Protein AF-A0A5Y2X672-F1 (afdb_monomer_lite)

Radius of gyration: 21.41 Å; chains: 1; bounding box: 39×38×52 Å

InterPro domains:
  IPR006521 Tail protein I [PF09684] (7-74)
  IPR006521 Tail protein I [TIGR01634] (7-74)

Sequence (74 aa):
MSDSRLLPTGSSPLEVAAAKACAEIEKTPVSIRELWNPDTCPANLLPWLAWSFSVDRWDDKWPEATKRAVIRDA

Structure (mmCIF, N/CA/C/O backbone):
data_AF-A0A5Y2X672-F1
#
_entry.id   AF-A0A5Y2X672-F1
#
loop_
_atom_site.group_PDB
_atom_site.id
_atom_site.type_symbol
_atom_site.label_atom_id
_atom_site.label_alt_id
_atom_site.label_comp_id
_atom_site.label_asym_id
_atom_site.label_entity_id
_atom_site.label_seq_id
_atom_site.pdbx_PDB_ins_code
_atom_site.Cartn_x
_atom_site.Cartn_y
_atom_site.Cartn_z
_atom_site.occupancy
_atom_site.B_iso_or_equiv
_atom_site.auth_seq_id
_atom_site.auth_comp_id
_atom_site.auth_asym_id
_atom_site.auth_atom_id
_atom_site.pdbx_PDB_model_num
ATOM 1 N N . MET A 1 1 ? -19.344 -24.801 18.335 1.00 44.75 1 MET A N 1
ATOM 2 C CA . MET A 1 1 ? -19.382 -23.501 17.635 1.00 44.75 1 MET A CA 1
ATOM 3 C C . MET A 1 1 ? -18.810 -22.481 18.597 1.00 44.75 1 MET A C 1
ATOM 5 O O . MET A 1 1 ? -19.508 -22.098 19.523 1.00 44.75 1 MET A O 1
ATOM 9 N N . SER A 1 2 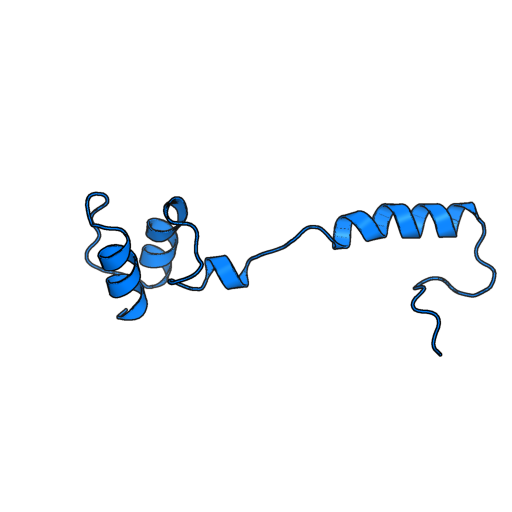? -17.516 -22.184 18.489 1.00 48.50 2 SER A N 1
ATOM 10 C CA . SER A 1 2 ? -16.855 -21.267 19.419 1.00 48.50 2 SER A CA 1
ATOM 11 C C . SER A 1 2 ? -17.408 -19.863 19.211 1.00 48.50 2 SER A C 1
ATOM 13 O O . SER A 1 2 ? -17.295 -19.308 18.119 1.00 48.50 2 SER A O 1
ATOM 15 N N . ASP A 1 3 ? -18.051 -19.335 20.246 1.00 56.91 3 ASP A N 1
ATOM 16 C CA . ASP A 1 3 ? -18.536 -17.962 20.300 1.00 56.91 3 ASP A CA 1
ATOM 17 C C . ASP A 1 3 ? -17.336 -17.028 20.071 1.00 56.91 3 ASP A C 1
ATOM 19 O O . ASP A 1 3 ? -16.365 -17.066 20.825 1.00 56.91 3 ASP A O 1
ATOM 23 N N . SER A 1 4 ? -17.342 -16.255 18.980 1.00 70.94 4 SER A N 1
ATOM 24 C CA . SER A 1 4 ? -16.205 -15.422 18.535 1.00 70.94 4 SER A CA 1
ATOM 25 C C . SER A 1 4 ? -15.993 -14.174 19.403 1.00 70.94 4 SER A C 1
ATOM 27 O O . SER A 1 4 ? -15.398 -13.188 18.970 1.00 70.94 4 SER A O 1
ATOM 29 N N . ARG A 1 5 ? -16.522 -14.185 20.627 1.00 74.12 5 ARG A N 1
ATOM 30 C CA . ARG A 1 5 ? -16.454 -13.081 21.572 1.00 74.12 5 ARG A CA 1
ATOM 31 C C . ARG A 1 5 ? -15.158 -13.183 22.372 1.00 74.12 5 ARG A C 1
ATOM 33 O O . ARG A 1 5 ? -14.925 -14.168 23.060 1.00 74.12 5 ARG A O 1
ATOM 40 N N . LEU A 1 6 ? -14.346 -12.126 22.327 1.00 83.38 6 LEU A N 1
ATOM 41 C CA . LEU A 1 6 ? -13.080 -12.036 23.074 1.00 83.38 6 LEU A CA 1
ATOM 42 C C . LEU A 1 6 ? -13.264 -12.076 24.601 1.00 83.38 6 LEU A C 1
ATOM 44 O O . LEU A 1 6 ? -12.329 -12.376 25.336 1.00 83.38 6 LEU A O 1
ATOM 48 N N . LEU A 1 7 ? -14.461 -11.741 25.085 1.00 89.44 7 LEU A N 1
ATOM 49 C CA . LEU A 1 7 ? -14.766 -11.638 26.506 1.00 89.44 7 LEU A CA 1
ATOM 50 C C . LEU A 1 7 ? -15.420 -12.925 27.048 1.00 89.44 7 LEU A C 1
ATOM 52 O O . LEU A 1 7 ? -16.304 -13.478 26.383 1.00 89.44 7 LEU A O 1
ATOM 56 N N . PRO A 1 8 ? -15.078 -13.349 28.280 1.00 88.44 8 PRO A N 1
ATOM 57 C CA . PRO A 1 8 ? -15.580 -14.583 28.879 1.00 88.44 8 PRO A CA 1
ATOM 58 C C . PRO A 1 8 ? -17.092 -14.555 29.147 1.00 88.44 8 PRO A C 1
ATOM 60 O O . PRO A 1 8 ? -17.756 -13.512 29.136 1.00 88.44 8 PRO A O 1
ATOM 63 N N . THR A 1 9 ? -17.655 -15.730 29.419 1.00 84.00 9 THR A N 1
ATOM 64 C CA . THR A 1 9 ? -19.027 -15.862 29.920 1.00 84.00 9 THR A CA 1
ATOM 65 C C . THR A 1 9 ? -19.095 -15.318 31.348 1.00 84.00 9 THR A C 1
ATOM 67 O O . THR A 1 9 ? -18.381 -15.809 32.217 1.00 84.00 9 THR A O 1
ATOM 70 N N . GLY A 1 10 ? -19.929 -14.302 31.586 1.00 87.88 10 GLY A N 1
ATOM 71 C CA . GLY A 1 10 ? -20.040 -13.615 32.883 1.00 87.88 10 GLY A CA 1
ATOM 72 C C . GLY A 1 10 ? -19.686 -12.126 32.854 1.00 87.88 10 GLY A C 1
ATOM 73 O O . GLY A 1 10 ? -19.875 -11.454 33.862 1.00 87.88 10 GLY A O 1
ATOM 74 N N . SER A 1 11 ? -19.219 -11.592 31.717 1.00 92.12 11 SER A N 1
ATOM 75 C CA . SER A 1 11 ? -19.000 -10.147 31.577 1.00 92.12 11 SER A CA 1
ATOM 76 C C . SER A 1 11 ? -20.288 -9.353 31.760 1.00 92.12 11 SER A C 1
ATOM 78 O O . SER A 1 11 ? -21.353 -9.744 31.269 1.00 92.12 11 SER A O 1
ATOM 80 N N . SER A 1 12 ? -20.165 -8.195 32.398 1.00 94.38 12 SER A N 1
ATOM 81 C CA . SER A 1 12 ? -21.270 -7.262 32.566 1.00 94.38 12 SER A CA 1
ATOM 82 C C . SER A 1 12 ? -21.754 -6.714 31.213 1.00 94.38 12 SER A C 1
ATOM 84 O O . SER A 1 12 ? -20.990 -6.663 30.239 1.00 94.38 12 SER A O 1
ATOM 86 N N . PRO A 1 13 ? -23.009 -6.233 31.128 1.00 93.00 13 PRO A N 1
ATOM 87 C CA . PRO A 1 13 ? -23.518 -5.597 29.913 1.00 93.00 13 PRO A CA 1
ATOM 88 C C . PRO A 1 13 ? -22.653 -4.423 29.430 1.00 93.00 13 PRO A C 1
ATOM 90 O O . PRO A 1 13 ? -22.493 -4.242 28.223 1.00 93.00 13 PRO A O 1
ATOM 93 N N . LEU A 1 14 ? -22.056 -3.661 30.356 1.00 94.88 14 LEU A N 1
ATOM 94 C CA . LEU A 1 14 ? -21.175 -2.538 30.034 1.00 94.88 14 LEU A CA 1
ATOM 95 C C . LEU A 1 14 ? -19.887 -3.005 29.348 1.00 94.88 14 LEU A C 1
ATOM 97 O O . LEU A 1 14 ? -19.500 -2.440 28.330 1.00 94.88 14 LEU A O 1
ATOM 101 N N . GLU A 1 15 ? -19.251 -4.058 29.859 1.00 93.56 15 GLU A N 1
ATOM 102 C CA . GLU A 1 15 ? -18.037 -4.627 29.257 1.00 93.56 15 GLU A CA 1
ATOM 103 C C . GLU A 1 15 ? -18.316 -5.167 27.851 1.00 93.56 15 GLU A C 1
ATOM 105 O O . GLU A 1 15 ? -17.535 -4.947 2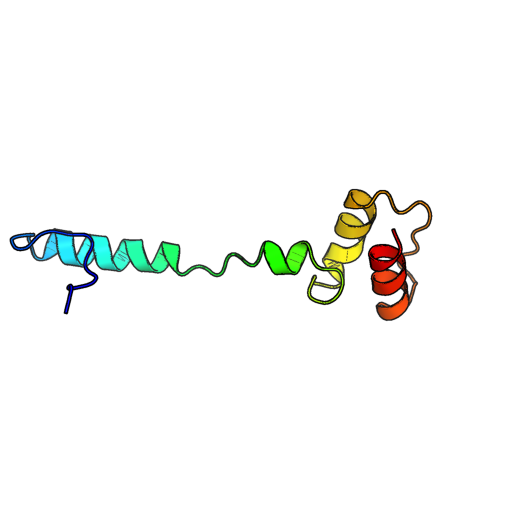6.925 1.00 93.56 15 GLU A O 1
ATOM 110 N N . VAL A 1 16 ? -19.463 -5.829 27.660 1.00 91.56 16 VAL A N 1
ATOM 111 C CA . VAL A 1 16 ? -19.892 -6.309 26.339 1.00 91.56 16 VAL A CA 1
ATOM 112 C C . VAL A 1 16 ? -20.105 -5.142 25.372 1.00 91.56 16 VAL A C 1
ATOM 114 O O . VAL A 1 16 ? -19.697 -5.232 24.213 1.00 91.56 16 VAL A O 1
ATOM 117 N N . ALA A 1 17 ? -20.742 -4.061 25.829 1.00 90.75 17 ALA A N 1
ATOM 118 C CA . ALA A 1 17 ? -20.987 -2.873 25.017 1.00 90.75 17 ALA A CA 1
ATOM 119 C C . ALA A 1 17 ? -19.681 -2.150 24.651 1.00 90.75 17 ALA A C 1
ATOM 121 O O . ALA A 1 17 ? -19.489 -1.804 23.486 1.00 90.75 17 ALA A O 1
ATOM 122 N N . ALA A 1 18 ? -18.762 -1.994 25.607 1.00 91.12 18 ALA A N 1
ATOM 123 C CA . ALA A 1 18 ? -17.453 -1.390 25.380 1.00 91.12 18 ALA A CA 1
ATOM 124 C C . ALA A 1 18 ? -16.625 -2.197 24.368 1.00 91.12 18 ALA A C 1
ATOM 126 O O . ALA A 1 18 ? -16.112 -1.628 23.408 1.00 91.12 18 ALA A O 1
ATOM 127 N N . ALA A 1 19 ? -16.568 -3.526 24.511 1.00 90.56 19 ALA A N 1
ATOM 128 C CA . ALA A 1 19 ? -15.850 -4.381 23.566 1.00 90.56 19 ALA A CA 1
ATOM 129 C C . ALA A 1 19 ? -16.411 -4.280 22.140 1.00 90.56 19 ALA A C 1
ATOM 131 O O . ALA A 1 19 ? -15.643 -4.208 21.186 1.00 90.56 19 ALA A O 1
ATOM 132 N N . LYS A 1 20 ? -17.740 -4.222 21.982 1.00 87.94 20 LYS A N 1
ATOM 133 C CA . LYS A 1 20 ? -18.367 -4.010 20.667 1.00 87.94 20 LYS A CA 1
ATOM 134 C C . LYS A 1 20 ? -18.007 -2.648 20.078 1.00 87.94 20 LYS A C 1
ATOM 136 O O . LYS A 1 20 ? -17.664 -2.582 18.906 1.00 87.94 20 LYS A O 1
ATOM 141 N N . ALA A 1 21 ? -18.055 -1.586 20.882 1.00 89.00 21 ALA A N 1
ATOM 142 C CA . ALA A 1 21 ? -17.701 -0.244 20.428 1.00 89.00 21 ALA A CA 1
ATOM 143 C C . ALA A 1 21 ? -16.232 -0.157 19.975 1.00 89.00 21 ALA A C 1
ATOM 145 O O . ALA A 1 21 ? -15.947 0.424 18.932 1.00 89.00 21 ALA A O 1
ATOM 146 N N . CYS A 1 22 ? -15.308 -0.778 20.715 1.00 87.81 22 CYS A N 1
ATOM 147 C CA . CYS A 1 22 ? -13.891 -0.812 20.348 1.00 87.81 22 CYS A CA 1
ATOM 148 C C . CYS A 1 22 ? -13.610 -1.702 19.127 1.00 87.81 22 CYS A C 1
ATOM 150 O O . CYS A 1 22 ? -12.747 -1.359 18.325 1.00 87.81 22 CYS A O 1
ATOM 152 N N . ALA A 1 23 ? -14.352 -2.798 18.940 1.00 87.38 23 ALA A N 1
ATOM 153 C CA . ALA A 1 23 ? -14.180 -3.685 17.787 1.00 87.38 23 ALA A CA 1
ATOM 154 C C . ALA A 1 23 ? -14.483 -2.995 16.444 1.00 87.38 23 ALA A C 1
ATOM 156 O O . ALA A 1 23 ? -13.937 -3.387 15.416 1.00 87.38 23 ALA A O 1
ATOM 157 N N . GLU A 1 24 ? -15.317 -1.950 16.421 1.00 82.06 24 GLU A N 1
ATOM 158 C CA . GLU A 1 24 ? -15.546 -1.174 15.193 1.00 82.06 24 GLU A CA 1
ATOM 159 C C . GLU A 1 24 ? -14.288 -0.426 14.728 1.00 82.06 24 GLU A C 1
ATOM 161 O O . GLU A 1 24 ? -14.102 -0.236 13.529 1.00 82.06 24 GLU A O 1
ATOM 166 N N . ILE A 1 25 ? -13.383 -0.061 15.645 1.00 82.69 25 ILE A N 1
ATOM 167 C CA . ILE A 1 25 ? -12.107 0.582 15.294 1.00 82.69 25 ILE A CA 1
ATOM 168 C C . ILE A 1 25 ? -11.226 -0.393 14.506 1.00 82.69 25 ILE A C 1
ATOM 170 O O . ILE A 1 25 ? -10.625 -0.002 13.504 1.00 82.69 25 ILE A O 1
ATOM 174 N N . GLU A 1 26 ? -11.195 -1.669 14.904 1.00 79.88 26 GLU A N 1
ATOM 175 C CA . GLU A 1 26 ? -10.424 -2.718 14.220 1.00 79.88 26 GLU A CA 1
ATOM 176 C C . GLU A 1 26 ? -10.904 -2.972 12.786 1.00 79.88 26 GLU A C 1
ATOM 178 O O . GLU A 1 26 ? -10.128 -3.417 11.944 1.00 79.88 26 GLU A O 1
ATOM 183 N N . LYS A 1 27 ? -12.166 -2.656 12.477 1.00 81.62 27 LYS A N 1
ATOM 184 C CA . LYS A 1 27 ? -12.723 -2.805 11.124 1.00 81.62 27 LYS A CA 1
ATOM 185 C C . LYS A 1 27 ? -12.297 -1.701 10.162 1.00 81.62 27 LYS A C 1
ATOM 187 O O . LYS A 1 27 ? -12.673 -1.755 8.991 1.00 81.62 27 LYS A O 1
ATOM 192 N N . THR A 1 28 ? -11.544 -0.703 10.624 1.00 85.81 28 THR A N 1
ATOM 193 C CA . THR A 1 28 ? -11.002 0.330 9.740 1.00 85.81 28 THR A CA 1
ATOM 194 C C . THR A 1 28 ? -10.160 -0.343 8.649 1.00 85.81 28 THR A C 1
ATOM 196 O O . THR A 1 28 ? -9.209 -1.053 8.978 1.00 85.81 28 THR A O 1
ATOM 199 N N . PRO A 1 29 ? -10.480 -0.161 7.355 1.00 84.19 29 PRO A N 1
ATOM 200 C CA . PRO A 1 29 ? -9.733 -0.805 6.284 1.00 84.19 29 PRO A CA 1
ATOM 201 C C . PRO A 1 29 ? -8.310 -0.242 6.227 1.00 84.19 29 PRO A C 1
ATOM 203 O O . PRO A 1 29 ? -8.096 0.941 5.967 1.00 84.19 29 PRO A O 1
ATOM 206 N N . VAL A 1 30 ? -7.324 -1.106 6.470 1.00 85.31 30 VAL A N 1
ATOM 207 C CA . VAL A 1 30 ? -5.896 -0.772 6.401 1.00 85.31 30 VAL A CA 1
ATOM 208 C C . VAL A 1 30 ? -5.304 -1.405 5.139 1.00 85.31 30 VAL A C 1
ATOM 210 O O . VAL A 1 30 ? -4.740 -2.499 5.156 1.00 85.31 30 VAL A O 1
ATOM 213 N N . SER A 1 31 ? -5.445 -0.704 4.013 1.00 86.69 31 SER A N 1
ATOM 214 C CA . SER A 1 31 ? -5.059 -1.160 2.667 1.00 86.69 31 SER A CA 1
ATOM 215 C C . SER A 1 31 ? -3.550 -1.082 2.366 1.00 86.69 31 SER A C 1
ATOM 217 O O . SER A 1 31 ? -3.136 -0.720 1.269 1.00 86.69 31 SER A O 1
ATOM 219 N N . ILE A 1 32 ? -2.680 -1.442 3.315 1.00 89.50 32 ILE A N 1
ATOM 220 C CA . ILE A 1 32 ? -1.216 -1.309 3.139 1.00 89.50 32 ILE A CA 1
ATOM 221 C C . ILE A 1 32 ? -0.690 -2.157 1.973 1.00 89.50 32 ILE A C 1
ATOM 223 O O . ILE A 1 32 ? 0.187 -1.716 1.235 1.00 89.50 32 ILE A O 1
ATOM 227 N N . ARG A 1 33 ? -1.255 -3.352 1.756 1.00 90.44 33 ARG A N 1
ATOM 228 C CA . ARG A 1 33 ? -0.869 -4.205 0.617 1.00 90.44 33 ARG A CA 1
ATOM 229 C C . ARG A 1 33 ? -1.193 -3.557 -0.726 1.00 90.44 33 ARG A C 1
ATOM 231 O O . ARG A 1 33 ? -0.440 -3.736 -1.673 1.00 90.44 33 ARG A O 1
ATOM 238 N N . GLU A 1 34 ? -2.293 -2.811 -0.799 1.00 91.62 34 GLU A N 1
ATOM 239 C CA . GLU A 1 34 ? -2.708 -2.139 -2.030 1.00 91.62 34 GLU A CA 1
ATOM 240 C C . GLU A 1 34 ? -1.765 -0.983 -2.364 1.00 91.62 34 GLU A C 1
ATOM 242 O O . GLU A 1 34 ? -1.46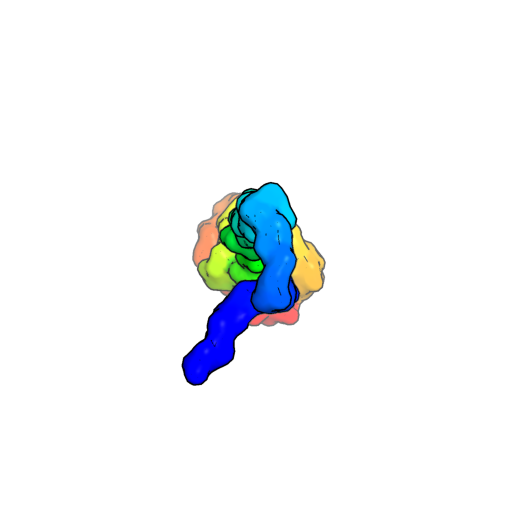8 -0.764 -3.535 1.00 91.62 34 GLU A O 1
ATOM 247 N N . LEU A 1 35 ? -1.243 -0.298 -1.339 1.00 92.56 35 LEU A N 1
ATOM 248 C CA . LEU A 1 35 ? -0.255 0.772 -1.495 1.00 92.56 35 LEU A CA 1
ATOM 249 C C . LEU A 1 35 ? 1.089 0.266 -2.027 1.00 92.56 35 LEU A C 1
ATOM 251 O O . LEU A 1 35 ? 1.761 0.997 -2.748 1.00 92.56 35 LEU A O 1
ATOM 255 N N . TRP A 1 36 ? 1.467 -0.970 -1.690 1.00 93.75 36 TRP A N 1
ATOM 256 C CA . TRP A 1 36 ? 2.727 -1.590 -2.114 1.00 93.75 36 TRP A CA 1
ATOM 257 C C . TRP A 1 36 ? 2.637 -2.347 -3.445 1.00 93.75 36 TRP A C 1
ATOM 259 O O . TRP A 1 36 ? 3.601 -2.983 -3.864 1.00 93.75 36 TRP A O 1
ATOM 269 N N . ASN A 1 37 ? 1.480 -2.300 -4.109 1.00 94.12 37 ASN A N 1
ATOM 270 C CA . ASN A 1 37 ? 1.255 -2.944 -5.394 1.00 94.12 37 ASN A CA 1
ATOM 271 C C . ASN A 1 37 ? 1.085 -1.877 -6.496 1.00 94.12 37 ASN A C 1
ATOM 273 O O . ASN A 1 37 ? 0.128 -1.099 -6.442 1.00 94.12 37 ASN A O 1
ATOM 277 N N . PRO A 1 38 ? 1.951 -1.861 -7.528 1.00 93.88 38 PRO A N 1
ATOM 278 C CA . PRO A 1 38 ? 1.887 -0.889 -8.617 1.00 93.88 38 PRO A CA 1
ATOM 279 C C . PRO A 1 38 ? 0.580 -0.882 -9.408 1.00 93.88 38 PRO A C 1
ATOM 281 O O . PRO A 1 38 ? 0.318 0.112 -10.072 1.00 93.88 38 PRO A O 1
ATOM 284 N N . ASP A 1 39 ? -0.245 -1.931 -9.361 1.00 93.81 39 ASP A N 1
ATOM 285 C CA . ASP A 1 39 ? -1.519 -2.007 -10.092 1.00 93.81 39 ASP A CA 1
ATOM 286 C C . ASP A 1 39 ? -2.706 -1.476 -9.280 1.00 93.81 39 ASP A C 1
ATOM 288 O O . ASP A 1 39 ? -3.628 -0.889 -9.841 1.00 93.81 39 ASP A O 1
ATOM 292 N N . THR A 1 40 ? -2.680 -1.644 -7.957 1.00 94.75 40 THR A N 1
ATOM 293 C CA . THR A 1 40 ? -3.785 -1.242 -7.066 1.00 94.75 40 THR A CA 1
ATOM 294 C C . THR A 1 40 ? -3.511 0.056 -6.314 1.00 94.75 40 THR A C 1
ATOM 296 O O . THR A 1 40 ? -4.436 0.653 -5.769 1.00 94.75 40 THR A O 1
ATOM 299 N N . CYS A 1 41 ? -2.256 0.512 -6.275 1.00 94.81 41 CYS A N 1
ATOM 300 C CA . CYS A 1 41 ? -1.880 1.725 -5.560 1.00 94.81 41 CYS A CA 1
ATOM 301 C C . CYS A 1 41 ? -2.581 2.956 -6.171 1.00 94.81 41 CYS A C 1
ATOM 303 O O . CYS A 1 41 ? -2.608 3.088 -7.402 1.00 94.81 41 CYS A O 1
ATOM 305 N N . PRO A 1 42 ? -3.152 3.868 -5.362 1.00 94.31 42 PRO A N 1
ATOM 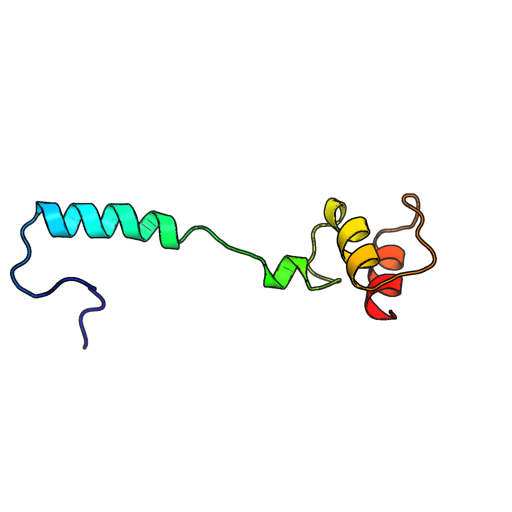306 C CA . PRO A 1 42 ? -3.735 5.111 -5.856 1.00 94.31 42 PRO A CA 1
ATOM 307 C C . PRO A 1 42 ? -2.743 5.927 -6.694 1.00 94.31 42 PRO A C 1
ATOM 309 O O . PRO A 1 42 ? -1.583 6.094 -6.318 1.00 94.31 42 PRO A O 1
ATOM 312 N N . ALA A 1 43 ? -3.204 6.483 -7.818 1.00 94.06 43 ALA A N 1
ATOM 313 C CA . ALA A 1 43 ? -2.344 7.167 -8.789 1.00 94.06 43 ALA A CA 1
ATOM 314 C C . ALA A 1 43 ? -1.530 8.328 -8.181 1.00 94.06 43 ALA A C 1
ATOM 316 O O . ALA A 1 43 ? -0.379 8.554 -8.553 1.00 94.06 43 ALA A O 1
ATOM 317 N N . ASN A 1 44 ? -2.108 9.036 -7.207 1.00 94.38 44 ASN A N 1
ATOM 318 C CA . ASN A 1 44 ? -1.462 10.143 -6.500 1.00 94.38 44 ASN A CA 1
ATOM 319 C C . ASN A 1 44 ? -0.316 9.699 -5.572 1.00 94.38 44 ASN A C 1
ATOM 321 O O . ASN A 1 44 ? 0.457 10.544 -5.128 1.00 94.38 44 ASN A O 1
ATOM 325 N N . LEU A 1 45 ? -0.212 8.403 -5.265 1.00 95.44 45 LEU A N 1
ATOM 326 C CA . LEU A 1 45 ? 0.841 7.833 -4.424 1.00 95.44 45 LEU A CA 1
ATOM 327 C C . LEU A 1 45 ? 1.933 7.114 -5.226 1.00 95.44 45 LEU A C 1
ATOM 329 O O . LEU A 1 45 ? 2.978 6.787 -4.665 1.00 95.44 45 LEU A O 1
ATOM 333 N N . LEU A 1 46 ? 1.742 6.930 -6.536 1.00 96.00 46 LEU A N 1
ATOM 334 C CA . LEU A 1 46 ? 2.724 6.284 -7.411 1.00 96.00 46 LEU A CA 1
ATOM 335 C C . LEU A 1 46 ? 4.131 6.912 -7.373 1.00 96.00 46 LEU A C 1
ATOM 337 O O . LEU A 1 46 ? 5.080 6.136 -7.413 1.00 96.00 46 LEU A O 1
ATOM 341 N N . PRO A 1 47 ? 4.322 8.244 -7.240 1.00 96.19 47 PRO A N 1
ATOM 342 C CA . PRO A 1 47 ? 5.668 8.814 -7.122 1.00 96.19 47 PRO A CA 1
ATOM 343 C C . PRO A 1 47 ? 6.427 8.314 -5.886 1.00 96.19 47 PRO A C 1
ATOM 345 O O . PRO A 1 47 ? 7.629 8.067 -5.942 1.00 96.19 47 PRO A O 1
ATOM 348 N N . TRP A 1 48 ? 5.722 8.117 -4.769 1.00 95.69 48 TRP A N 1
ATOM 349 C CA . TRP A 1 48 ? 6.317 7.591 -3.539 1.00 95.69 48 TRP A CA 1
ATOM 350 C C . TRP A 1 48 ? 6.649 6.110 -3.668 1.00 95.69 48 TRP A C 1
ATOM 352 O O . TRP A 1 48 ? 7.694 5.665 -3.195 1.00 95.69 48 TRP A O 1
ATOM 362 N N . LEU A 1 49 ? 5.783 5.358 -4.348 1.00 96.00 49 LEU A N 1
ATOM 363 C CA . LEU A 1 49 ? 6.044 3.958 -4.646 1.00 96.00 49 LEU A CA 1
ATOM 364 C C . LEU A 1 49 ? 7.272 3.823 -5.561 1.00 96.00 49 LEU A C 1
ATOM 366 O O . LEU A 1 49 ? 8.182 3.064 -5.248 1.00 96.00 49 LEU A O 1
ATOM 370 N N . ALA A 1 50 ? 7.362 4.627 -6.620 1.00 96.62 50 ALA A N 1
ATOM 371 C CA . ALA A 1 50 ? 8.524 4.674 -7.507 1.00 96.62 50 ALA A CA 1
ATOM 372 C C . ALA A 1 50 ? 9.823 4.999 -6.760 1.00 96.62 50 ALA A C 1
ATOM 374 O O . ALA A 1 50 ? 10.839 4.339 -6.971 1.00 96.62 50 ALA A O 1
ATOM 375 N N . TRP A 1 51 ? 9.776 5.958 -5.831 1.00 95.12 51 TRP A N 1
ATOM 376 C CA . TRP A 1 51 ? 10.909 6.263 -4.960 1.00 95.12 51 TRP A CA 1
ATOM 377 C C . TRP A 1 51 ? 11.326 5.056 -4.109 1.00 95.12 51 TRP A C 1
ATOM 379 O O . TRP A 1 51 ? 12.514 4.762 -4.005 1.00 95.12 51 TRP A O 1
ATOM 389 N N . SER A 1 52 ? 10.367 4.307 -3.554 1.00 95.56 52 SER A N 1
ATOM 390 C CA . SER A 1 52 ? 10.669 3.119 -2.745 1.00 95.56 52 SER A CA 1
ATOM 391 C C . SER A 1 52 ? 11.316 1.973 -3.536 1.00 95.56 52 SER A C 1
ATOM 393 O O . SER A 1 52 ? 12.112 1.228 -2.970 1.00 95.56 52 SER A O 1
ATOM 395 N N . PHE A 1 53 ? 11.039 1.877 -4.841 1.00 95.12 53 PHE A N 1
ATOM 396 C CA . PHE A 1 53 ? 11.686 0.934 -5.762 1.00 95.12 53 PHE A CA 1
ATOM 397 C C . PHE A 1 53 ? 12.945 1.503 -6.435 1.00 95.12 53 PHE A C 1
ATOM 399 O O . PHE A 1 53 ? 13.506 0.872 -7.319 1.00 95.12 53 PHE A O 1
ATOM 406 N N . SER A 1 54 ? 13.430 2.676 -6.009 1.00 95.12 54 SER A N 1
ATOM 407 C CA . SER A 1 54 ? 14.622 3.325 -6.585 1.00 95.12 54 SER A CA 1
ATOM 408 C C . SER A 1 54 ? 14.532 3.569 -8.099 1.00 95.12 54 SER A C 1
ATOM 410 O O . SER A 1 54 ? 15.527 3.466 -8.809 1.00 95.12 54 SER A O 1
ATOM 412 N N . VAL A 1 55 ? 13.346 3.908 -8.610 1.00 95.50 55 VAL A N 1
ATOM 413 C CA . VAL A 1 55 ? 13.158 4.242 -10.029 1.00 95.50 55 VAL A CA 1
ATOM 414 C C . VAL A 1 55 ? 13.984 5.483 -10.399 1.00 95.50 55 VAL A C 1
ATOM 416 O O . VAL A 1 55 ? 13.733 6.576 -9.891 1.00 95.50 55 VAL A O 1
ATOM 419 N N . ASP A 1 56 ? 14.928 5.332 -11.332 1.00 92.19 56 ASP A N 1
ATOM 420 C CA . ASP A 1 56 ? 15.865 6.399 -11.722 1.00 92.19 56 ASP A CA 1
ATOM 421 C C . ASP A 1 56 ? 15.209 7.567 -12.478 1.00 92.19 56 ASP A C 1
ATOM 423 O O . ASP A 1 56 ? 15.572 8.732 -12.296 1.00 92.19 56 ASP A O 1
ATOM 427 N N . ARG A 1 57 ? 14.273 7.269 -13.391 1.00 92.75 57 ARG A N 1
ATOM 428 C CA . ARG A 1 57 ? 13.583 8.274 -14.214 1.00 92.75 57 ARG A CA 1
ATOM 429 C C . ARG A 1 57 ? 12.109 8.317 -13.870 1.00 92.75 57 ARG A C 1
ATOM 431 O O . ARG A 1 57 ? 11.404 7.324 -14.019 1.00 92.75 57 ARG A O 1
ATOM 438 N N . TRP A 1 58 ? 11.643 9.505 -13.511 1.00 94.88 58 TRP A N 1
ATOM 439 C CA . TRP A 1 58 ? 10.246 9.762 -13.207 1.00 94.88 58 TRP A CA 1
ATOM 440 C C . TRP A 1 58 ? 9.784 11.071 -13.845 1.00 94.88 58 TRP A C 1
ATOM 442 O O . TRP A 1 58 ? 10.477 12.083 -13.761 1.00 94.88 58 TRP A O 1
ATOM 452 N N . ASP A 1 59 ? 8.607 11.054 -14.468 1.00 94.56 59 ASP A N 1
ATOM 453 C CA . ASP A 1 59 ? 7.947 12.247 -15.003 1.00 94.56 59 ASP A CA 1
ATOM 454 C C . ASP A 1 59 ? 6.465 12.233 -14.614 1.00 94.56 59 ASP A C 1
ATOM 456 O O . ASP A 1 59 ? 5.704 11.310 -14.927 1.00 94.56 59 ASP A O 1
ATOM 460 N N . ASP A 1 60 ? 6.031 13.297 -13.944 1.00 92.06 60 ASP A N 1
ATOM 461 C CA . ASP A 1 60 ? 4.654 13.441 -13.486 1.00 92.06 60 ASP A CA 1
ATOM 462 C C . ASP A 1 60 ? 3.648 13.604 -14.627 1.00 92.06 60 ASP A C 1
ATOM 464 O O . ASP A 1 60 ? 2.457 13.350 -14.423 1.00 92.06 60 ASP A O 1
ATOM 468 N N . LYS A 1 61 ? 4.101 13.963 -15.829 1.00 94.88 61 LYS A N 1
ATOM 469 C CA . LYS A 1 61 ? 3.253 14.078 -17.021 1.00 94.88 61 LYS A CA 1
ATOM 470 C C . LYS A 1 61 ? 3.053 12.749 -17.745 1.00 94.88 61 LYS A C 1
ATOM 472 O O . LYS A 1 61 ? 2.270 12.702 -18.694 1.00 94.88 61 LYS A O 1
ATOM 477 N N . TRP A 1 62 ? 3.730 11.675 -17.331 1.00 96.38 62 TRP A N 1
ATOM 478 C CA . TRP A 1 62 ? 3.527 10.364 -17.941 1.00 96.38 62 TRP A CA 1
ATOM 479 C C . TRP A 1 62 ? 2.090 9.863 -17.766 1.00 96.38 62 TRP A C 1
ATOM 481 O O . TRP A 1 62 ? 1.493 10.058 -16.700 1.00 96.38 62 TRP A O 1
ATOM 491 N N . PRO A 1 63 ? 1.545 9.155 -18.775 1.00 96.81 63 PRO A N 1
ATOM 492 C CA . PRO A 1 63 ? 0.322 8.389 -18.602 1.00 96.81 63 PRO A CA 1
ATOM 493 C C . PRO A 1 63 ? 0.450 7.437 -17.411 1.00 96.81 63 PRO A C 1
ATOM 495 O O . PRO A 1 63 ? 1.505 6.840 -17.188 1.00 96.81 63 PRO A O 1
ATOM 498 N N . GLU A 1 64 ? -0.640 7.250 -16.668 1.00 95.44 64 GLU A N 1
ATOM 499 C CA . GLU A 1 64 ? -0.648 6.391 -15.479 1.00 95.44 64 GLU A CA 1
ATOM 500 C C . GLU A 1 64 ? -0.163 4.966 -15.787 1.00 95.44 64 GLU A C 1
ATOM 502 O O . GLU A 1 64 ? 0.615 4.398 -15.027 1.00 95.44 64 GLU A O 1
ATOM 507 N N . ALA A 1 65 ? -0.535 4.420 -16.948 1.00 96.25 65 ALA A N 1
ATOM 508 C CA . ALA A 1 65 ? -0.079 3.107 -17.394 1.00 96.25 65 ALA A CA 1
ATOM 509 C C . ALA A 1 65 ? 1.455 3.013 -17.494 1.00 96.25 65 ALA A C 1
ATOM 511 O O . ALA A 1 65 ? 2.034 2.013 -17.073 1.00 96.25 65 ALA A O 1
ATOM 512 N N . THR A 1 66 ? 2.116 4.060 -18.001 1.00 96.38 66 THR A N 1
ATOM 513 C CA . THR A 1 66 ? 3.582 4.134 -18.086 1.00 96.38 66 THR A CA 1
ATOM 514 C C . THR A 1 66 ? 4.200 4.235 -16.698 1.00 96.38 66 THR A C 1
ATOM 516 O O . THR A 1 66 ? 5.139 3.503 -16.404 1.00 96.38 66 THR A O 1
ATOM 519 N N . LYS A 1 67 ? 3.638 5.076 -15.819 1.00 96.50 67 LYS A N 1
ATOM 520 C CA . LYS A 1 67 ? 4.085 5.194 -14.422 1.00 96.50 67 LYS A CA 1
ATOM 521 C C . LYS A 1 67 ? 4.052 3.844 -13.705 1.00 96.50 67 LYS A C 1
ATOM 523 O O . LYS A 1 67 ? 5.038 3.457 -13.092 1.00 96.50 67 LYS A O 1
ATOM 528 N N . ARG A 1 68 ? 2.946 3.104 -13.827 1.00 97.00 68 ARG A N 1
ATOM 529 C CA . ARG A 1 68 ? 2.800 1.769 -13.223 1.00 97.00 68 ARG A CA 1
ATOM 530 C C . ARG A 1 68 ? 3.751 0.745 -13.847 1.00 97.00 68 ARG A C 1
ATOM 532 O O . ARG A 1 68 ? 4.317 -0.058 -13.119 1.00 97.00 68 ARG A O 1
ATOM 539 N N . ALA A 1 69 ? 3.953 0.786 -15.167 1.00 96.38 69 ALA A N 1
ATOM 540 C CA . ALA A 1 69 ? 4.876 -0.119 -15.854 1.00 96.38 69 ALA A CA 1
ATOM 541 C C . ALA A 1 69 ? 6.321 0.047 -15.374 1.00 96.38 69 ALA A C 1
ATOM 543 O O . ALA A 1 69 ? 6.932 -0.936 -14.980 1.00 96.38 69 ALA A O 1
ATOM 544 N N . VAL A 1 70 ? 6.817 1.285 -15.301 1.00 96.12 70 VAL A N 1
ATOM 545 C CA . VAL A 1 70 ? 8.187 1.561 -14.841 1.00 96.12 70 VAL A CA 1
ATOM 546 C C . VAL A 1 70 ? 8.410 1.086 -13.402 1.00 96.12 70 VAL A C 1
ATOM 548 O O . VAL A 1 70 ? 9.482 0.586 -13.098 1.00 96.12 70 VAL A O 1
ATOM 551 N N . ILE A 1 71 ? 7.403 1.196 -12.528 1.00 95.75 71 ILE A N 1
ATOM 552 C CA . ILE A 1 71 ? 7.506 0.693 -11.148 1.00 95.75 71 ILE A CA 1
ATOM 553 C C . ILE A 1 71 ? 7.519 -0.844 -11.107 1.00 95.75 71 ILE A C 1
ATOM 555 O O . ILE A 1 71 ? 8.202 -1.410 -10.267 1.00 95.75 71 ILE A O 1
ATOM 559 N N . ARG A 1 72 ? 6.773 -1.536 -11.982 1.00 94.62 72 ARG A N 1
ATOM 560 C CA . ARG A 1 72 ? 6.791 -3.013 -12.040 1.00 94.62 72 ARG A CA 1
ATOM 561 C C . ARG A 1 72 ? 8.109 -3.576 -12.566 1.00 94.62 72 ARG A C 1
ATOM 563 O O . ARG A 1 72 ? 8.450 -4.701 -12.217 1.00 94.62 72 ARG A O 1
ATOM 570 N N . ASP A 1 73 ? 8.777 -2.824 -13.434 1.00 92.31 73 ASP A N 1
ATOM 571 C CA . ASP A 1 73 ? 10.016 -3.239 -14.091 1.00 92.31 73 ASP A CA 1
ATOM 572 C C . ASP A 1 73 ? 11.278 -2.896 -13.266 1.00 92.31 73 ASP A C 1
ATOM 574 O O . ASP A 1 73 ? 12.374 -3.301 -13.659 1.00 92.31 73 ASP A O 1
ATOM 578 N N . ALA A 1 74 ? 11.130 -2.147 -12.163 1.00 85.94 74 ALA A N 1
ATOM 579 C CA . ALA A 1 74 ? 12.195 -1.753 -11.234 1.00 85.94 74 ALA A CA 1
ATOM 580 C C . ALA A 1 74 ? 12.438 -2.810 -10.145 1.00 85.94 74 ALA A C 1
ATOM 582 O O . ALA A 1 74 ? 13.626 -3.092 -9.866 1.00 85.94 74 ALA A O 1
#

Secondary structure (DSSP, 8-state):
-----SSPTT--HHHHHHHHHHHHHHTS---HHHHT-TTTS-GGGHHHHHHHTT-S---TTS-HHHHHHHHHT-

Organis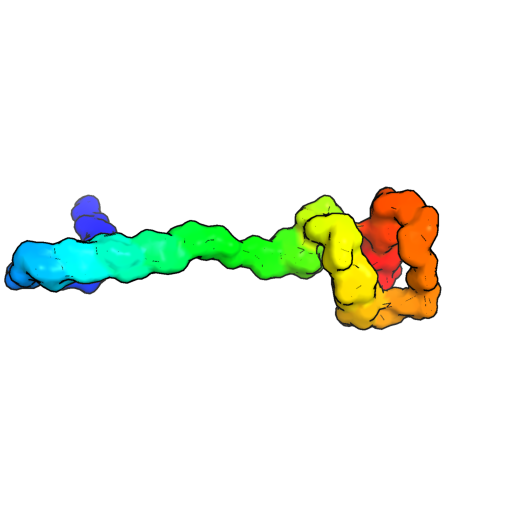m: Salmonella ent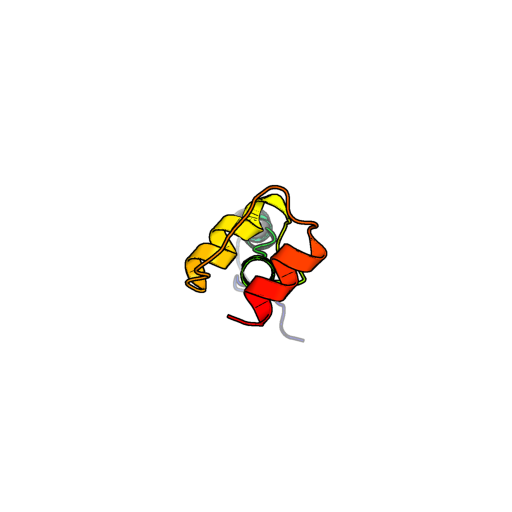erica I (NCBI:txid59201)

pLDDT: mean 89.76, std 9.78, range [44.75, 97.0]

Foldseek 3Di:
DDDPDPDDPPDDPVVVVVSVVVVVVVVPDDVVVLCQQLVNRPLVSLVVNCVVQVQPDDDPPDDSVVSSVSSVVD